Protein AF-A0A834AJB2-F1 (afdb_monomer_lite)

Sequence (101 aa):
MAKRTEARRFITLIDNFYDFKVRVICSASTPLSSLFLHQQHDSELEQSRILMDDLGLSQSTAEGLSMFTGEEEVFAFQRTISRLTEMQTEQYWTEGDRSKK

Foldseek 3Di:
DVVLVVVVVVLVVLVVCLVLLHQDDDDDPDDLVPPDDLDPPQPVVVVVVVVCVVVPPDCPVVCVVPVDDSVNVVVSSVVSSVSVVVSPDPVSNVVNDPVVD

Secondary structure (DSSP, 8-state):
-HHHHHHHHHHHHHHHHHHTT-------SS-GGGSS-----HHHHHHHHHHHHHTT--GGGTHHHHSS-HHHHHHHHHHHHHHHHHTTSHHHHHHT-GGG-

Structure (mmCIF, N/CA/C/O backbone):
data_AF-A0A834AJB2-F1
#
_entry.id   AF-A0A834AJB2-F1
#
loop_
_atom_site.group_PDB
_atom_site.id
_atom_site.type_symbol
_atom_site.label_atom_id
_atom_site.label_alt_id
_atom_site.label_comp_id
_atom_site.label_asym_id
_atom_site.label_entity_id
_atom_site.label_seq_id
_atom_site.pdbx_PDB_ins_code
_atom_site.Cartn_x
_atom_site.Cartn_y
_atom_site.Cartn_z
_atom_site.occupancy
_atom_site.B_iso_or_equiv
_atom_site.auth_seq_id
_atom_site.auth_comp_id
_atom_site.auth_asym_id
_atom_site.auth_atom_id
_atom_site.pdbx_PDB_model_num
ATOM 1 N N . MET A 1 1 ? 5.776 5.847 -21.869 1.00 42.69 1 MET A N 1
ATOM 2 C CA . MET A 1 1 ? 6.268 6.963 -21.029 1.00 42.69 1 MET A CA 1
ATOM 3 C C . MET A 1 1 ? 5.269 7.363 -19.930 1.00 42.69 1 MET A C 1
ATOM 5 O O . MET A 1 1 ? 5.609 7.167 -18.775 1.00 42.69 1 MET A O 1
ATOM 9 N N . ALA A 1 2 ? 4.035 7.812 -20.225 1.00 56.16 2 ALA A N 1
ATOM 10 C CA . ALA A 1 2 ? 3.095 8.331 -19.202 1.00 56.16 2 ALA A CA 1
ATOM 11 C C . ALA A 1 2 ? 2.699 7.347 -18.069 1.00 56.16 2 ALA A C 1
ATOM 13 O O . ALA A 1 2 ? 2.726 7.718 -16.898 1.00 56.16 2 ALA A O 1
ATOM 14 N N . LYS A 1 3 ? 2.418 6.074 -18.388 1.00 57.22 3 LYS A N 1
ATOM 15 C CA . LYS A 1 3 ? 1.991 5.064 -17.393 1.00 57.22 3 LYS A CA 1
ATOM 16 C C . LYS A 1 3 ? 3.047 4.747 -16.322 1.00 57.22 3 LYS A C 1
ATOM 18 O O . LYS A 1 3 ? 2.699 4.434 -15.188 1.00 57.22 3 LYS A O 1
ATOM 23 N N . ARG A 1 4 ? 4.341 4.861 -16.657 1.00 59.09 4 ARG A N 1
ATOM 24 C CA . ARG A 1 4 ? 5.441 4.633 -15.698 1.00 59.09 4 ARG A CA 1
ATOM 25 C C . ARG A 1 4 ? 5.443 5.717 -14.617 1.00 59.09 4 ARG A C 1
ATOM 27 O O . ARG A 1 4 ? 5.649 5.427 -13.445 1.00 59.09 4 ARG A O 1
ATOM 34 N N . THR A 1 5 ? 5.130 6.953 -15.002 1.00 69.25 5 THR A N 1
ATOM 35 C CA . THR A 1 5 ? 4.990 8.084 -14.079 1.00 69.25 5 THR A CA 1
ATOM 36 C C . THR A 1 5 ? 3.763 7.936 -13.176 1.00 69.25 5 THR A C 1
ATOM 38 O O . THR A 1 5 ? 3.836 8.254 -11.993 1.00 69.25 5 THR A O 1
ATOM 41 N N . GLU A 1 6 ? 2.646 7.422 -13.694 1.00 80.75 6 GLU A N 1
ATOM 42 C CA . GLU A 1 6 ? 1.421 7.184 -12.913 1.00 80.75 6 GLU A CA 1
ATOM 43 C C . GLU A 1 6 ? 1.617 6.111 -11.839 1.00 80.75 6 GLU A C 1
ATOM 45 O O . GLU A 1 6 ? 1.300 6.355 -10.675 1.00 80.75 6 GLU A O 1
ATOM 50 N N . ALA A 1 7 ? 2.210 4.967 -12.201 1.00 84.19 7 ALA A N 1
ATOM 51 C CA . ALA A 1 7 ? 2.511 3.897 -11.251 1.00 84.19 7 ALA A CA 1
ATOM 52 C C . ALA A 1 7 ? 3.446 4.381 -10.131 1.00 84.19 7 ALA A C 1
ATOM 54 O O . ALA A 1 7 ? 3.184 4.125 -8.959 1.00 84.19 7 ALA A O 1
ATOM 55 N N . ARG A 1 8 ? 4.487 5.157 -10.469 1.00 82.00 8 ARG A N 1
ATOM 56 C CA . ARG A 1 8 ? 5.403 5.746 -9.477 1.00 82.00 8 ARG A CA 1
ATOM 57 C C . ARG A 1 8 ? 4.686 6.697 -8.523 1.00 82.00 8 ARG A C 1
ATOM 59 O O . ARG A 1 8 ? 4.839 6.572 -7.314 1.00 82.00 8 ARG A O 1
ATOM 66 N N . ARG A 1 9 ? 3.856 7.604 -9.049 1.00 88.44 9 ARG A N 1
ATOM 67 C CA . ARG A 1 9 ? 3.047 8.516 -8.222 1.00 88.44 9 ARG A CA 1
ATOM 68 C C . ARG A 1 9 ? 2.111 7.749 -7.292 1.00 88.44 9 ARG A C 1
ATOM 70 O O . ARG A 1 9 ? 1.959 8.144 -6.141 1.00 88.44 9 ARG A O 1
ATOM 77 N N . PHE A 1 10 ? 1.514 6.662 -7.774 1.00 91.88 10 PHE A N 1
ATOM 78 C CA . PHE A 1 10 ? 0.656 5.806 -6.963 1.00 91.88 10 PHE A CA 1
ATOM 79 C C . PHE A 1 10 ? 1.437 5.104 -5.843 1.00 91.88 10 PHE A C 1
ATOM 81 O O . PHE A 1 10 ? 1.016 5.172 -4.694 1.00 91.88 10 PHE A O 1
ATOM 88 N N . ILE A 1 11 ? 2.601 4.515 -6.136 1.00 92.12 11 ILE A N 1
ATOM 89 C CA . ILE A 1 11 ? 3.476 3.902 -5.119 1.00 92.12 11 ILE A CA 1
ATOM 90 C C . ILE A 1 11 ? 3.852 4.924 -4.047 1.00 92.12 11 ILE A C 1
ATOM 92 O O . ILE A 1 11 ? 3.619 4.685 -2.867 1.00 92.12 11 ILE A O 1
ATOM 96 N N . THR A 1 12 ? 4.372 6.089 -4.445 1.00 93.00 12 THR A N 1
ATOM 97 C CA . THR A 1 12 ? 4.750 7.145 -3.497 1.00 93.00 12 THR A CA 1
ATOM 98 C C . THR A 1 12 ? 3.561 7.596 -2.649 1.00 93.00 12 THR A C 1
ATOM 100 O O . THR A 1 12 ? 3.720 7.845 -1.456 1.00 93.00 12 THR A O 1
ATOM 103 N N . LEU A 1 13 ? 2.365 7.686 -3.234 1.00 95.25 13 LEU A N 1
ATOM 104 C CA . LEU A 1 13 ? 1.151 8.043 -2.504 1.00 95.25 13 LEU A CA 1
ATOM 105 C C . LEU A 1 13 ? 0.803 7.002 -1.432 1.00 95.25 13 LEU A C 1
ATOM 107 O O . LEU A 1 13 ? 0.564 7.373 -0.284 1.00 95.25 13 LEU A O 1
ATOM 111 N N . ILE A 1 14 ? 0.805 5.715 -1.791 1.00 96.38 14 ILE A N 1
ATOM 112 C CA . ILE A 1 14 ? 0.534 4.629 -0.842 1.00 96.38 14 ILE A CA 1
ATOM 113 C C . ILE A 1 14 ? 1.592 4.584 0.256 1.00 96.38 14 ILE A C 1
ATOM 115 O O . ILE A 1 14 ? 1.237 4.402 1.414 1.00 96.38 14 ILE A O 1
ATOM 119 N N . ASP A 1 15 ? 2.861 4.802 -0.078 1.00 95.69 15 ASP A N 1
ATOM 120 C CA . ASP A 1 15 ? 3.947 4.843 0.900 1.00 95.69 15 ASP A CA 1
ATOM 121 C C . ASP A 1 15 ? 3.705 5.938 1.946 1.00 95.69 15 ASP A C 1
ATOM 123 O O . ASP A 1 15 ? 3.716 5.661 3.143 1.00 95.69 15 ASP A O 1
ATOM 127 N N . ASN A 1 16 ? 3.361 7.152 1.506 1.00 96.50 16 ASN A N 1
ATOM 128 C CA . ASN A 1 16 ? 3.037 8.250 2.418 1.00 96.50 16 ASN A CA 1
ATOM 129 C C . ASN A 1 16 ? 1.814 7.930 3.288 1.00 96.50 16 ASN A C 1
ATOM 131 O O . ASN A 1 16 ? 1.828 8.149 4.498 1.00 96.50 16 ASN A O 1
ATOM 135 N N . PHE A 1 17 ? 0.740 7.405 2.698 1.00 95.81 17 PHE A N 1
ATOM 136 C CA . PHE A 1 17 ? -0.446 7.028 3.469 1.00 95.81 17 PHE A CA 1
ATOM 137 C C . PHE A 1 17 ? -0.148 5.938 4.487 1.00 95.81 17 PHE A C 1
ATOM 139 O O . PHE A 1 17 ? -0.628 6.015 5.619 1.00 95.81 17 PHE A O 1
ATOM 146 N N . TYR A 1 18 ? 0.682 4.974 4.102 1.00 96.25 18 TYR A N 1
ATOM 147 C CA . TYR A 1 18 ? 1.118 3.912 4.978 1.00 96.25 18 TYR A CA 1
ATOM 148 C C . TYR A 1 18 ? 1.869 4.467 6.198 1.00 96.25 18 TYR A C 1
ATOM 150 O O . TYR A 1 18 ? 1.490 4.158 7.332 1.00 96.25 18 TYR A O 1
ATOM 158 N N . ASP A 1 19 ? 2.852 5.342 5.966 1.00 95.50 19 ASP A N 1
ATOM 159 C CA . ASP A 1 19 ? 3.713 5.936 6.996 1.00 95.50 19 ASP A CA 1
ATOM 160 C C . ASP A 1 19 ? 2.936 6.840 7.967 1.00 95.50 19 ASP A C 1
A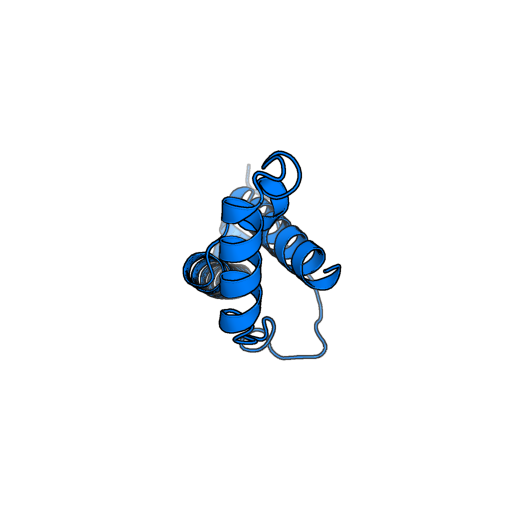TOM 162 O O . ASP A 1 19 ? 3.187 6.841 9.173 1.00 95.50 19 ASP A O 1
ATOM 166 N N . PHE A 1 20 ? 1.933 7.570 7.469 1.00 93.88 20 PHE A N 1
ATOM 167 C CA . PHE A 1 20 ? 1.079 8.429 8.297 1.00 93.88 20 PHE A CA 1
ATOM 168 C C . PHE A 1 20 ? -0.144 7.717 8.895 1.00 93.88 20 PHE A C 1
ATOM 170 O O . PHE A 1 20 ? -0.974 8.376 9.542 1.00 93.88 20 PHE A O 1
ATOM 177 N N . LYS A 1 21 ? -0.253 6.393 8.710 1.00 94.12 21 LYS A N 1
ATOM 178 C CA . LYS A 1 21 ? -1.378 5.558 9.162 1.00 94.12 21 LYS A CA 1
ATOM 179 C C . LYS A 1 21 ? -2.738 6.091 8.685 1.00 94.12 21 LYS A C 1
ATOM 181 O O . LYS A 1 21 ? -3.703 6.179 9.445 1.00 94.12 21 LYS A O 1
ATOM 186 N N . VAL A 1 22 ? -2.800 6.504 7.419 1.00 93.44 22 VAL A N 1
ATOM 187 C CA . VAL A 1 22 ? -4.003 7.048 6.774 1.00 93.44 22 VAL A CA 1
ATOM 188 C C . VAL A 1 22 ? -4.905 5.907 6.311 1.00 93.44 22 VAL A C 1
ATOM 190 O O . VAL A 1 22 ? -4.457 4.962 5.666 1.00 93.44 22 VAL A O 1
ATOM 193 N N . ARG A 1 23 ? -6.207 6.016 6.595 1.00 91.62 23 ARG A N 1
ATOM 194 C CA . ARG A 1 23 ? -7.215 5.089 6.066 1.00 91.62 23 ARG A CA 1
ATOM 195 C C . ARG A 1 23 ? -7.571 5.483 4.635 1.00 91.62 23 ARG A C 1
ATOM 197 O O . ARG A 1 23 ? -7.957 6.623 4.384 1.00 91.62 23 ARG A O 1
ATOM 204 N N . VAL A 1 24 ? -7.455 4.536 3.711 1.00 91.12 24 VAL A N 1
ATOM 205 C CA . VAL A 1 24 ? -7.701 4.741 2.278 1.00 91.12 24 VAL A CA 1
ATOM 206 C C . VAL A 1 24 ? -8.805 3.799 1.825 1.00 91.12 24 VAL A C 1
ATOM 208 O O . VAL A 1 24 ? -8.807 2.626 2.184 1.00 91.12 24 VAL A O 1
ATOM 211 N N . ILE A 1 25 ? -9.729 4.313 1.014 1.00 91.69 25 ILE A N 1
ATOM 212 C CA . ILE A 1 25 ? -10.756 3.518 0.339 1.00 91.69 25 ILE A CA 1
ATOM 213 C C . ILE A 1 25 ? -10.596 3.755 -1.159 1.00 91.69 25 ILE A C 1
ATOM 215 O O . ILE A 1 25 ? -10.641 4.894 -1.622 1.00 91.69 25 ILE A O 1
ATOM 219 N N . CYS A 1 26 ? -10.403 2.681 -1.917 1.00 90.25 26 CYS A N 1
ATOM 220 C CA . CYS A 1 26 ? -10.304 2.728 -3.369 1.00 90.25 26 CYS A CA 1
ATOM 221 C C . CYS A 1 26 ? -10.854 1.444 -3.994 1.00 90.25 26 CYS A C 1
ATOM 223 O O . CYS A 1 26 ? -10.867 0.388 -3.364 1.00 90.25 26 CYS A O 1
ATOM 225 N N . SER A 1 27 ? -11.264 1.534 -5.255 1.00 93.25 27 SER A N 1
ATOM 226 C CA . SER A 1 27 ? -11.692 0.401 -6.077 1.00 93.25 27 SER A CA 1
ATOM 227 C C . SER A 1 27 ? -10.781 0.259 -7.291 1.00 93.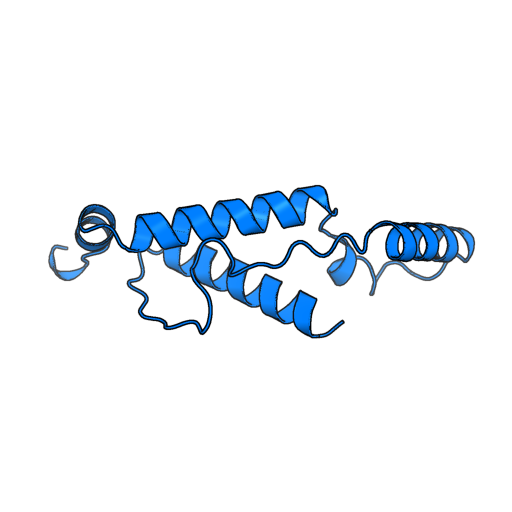25 27 SER A C 1
ATOM 229 O O . SER A 1 27 ? -10.338 1.263 -7.847 1.00 93.25 27 SER A O 1
ATOM 231 N N . ALA A 1 28 ? -10.565 -0.972 -7.744 1.00 91.56 28 ALA A N 1
ATOM 232 C CA . ALA A 1 28 ? -9.823 -1.274 -8.962 1.00 91.56 28 ALA A CA 1
ATOM 233 C C . ALA A 1 28 ? -10.619 -2.251 -9.837 1.00 91.56 28 ALA A C 1
ATOM 235 O O . ALA A 1 28 ? -11.423 -3.033 -9.334 1.00 91.56 28 ALA A O 1
ATOM 236 N N . SER A 1 29 ? -10.392 -2.202 -11.152 1.00 93.88 29 SER A N 1
ATOM 237 C CA . SER A 1 29 ? -10.983 -3.148 -12.109 1.00 93.88 29 SER A CA 1
ATOM 238 C C . SER A 1 29 ? -10.342 -4.538 -12.051 1.00 93.88 29 SER A C 1
ATOM 240 O O . SER A 1 29 ? -10.913 -5.493 -12.573 1.00 93.88 29 SER A O 1
ATOM 242 N N . THR A 1 30 ? -9.170 -4.661 -11.426 1.00 91.50 30 THR A N 1
ATOM 243 C CA . THR A 1 30 ? -8.430 -5.912 -11.249 1.00 91.50 30 THR A CA 1
ATOM 244 C C . THR A 1 30 ? -8.150 -6.182 -9.764 1.00 91.50 30 THR A C 1
ATOM 246 O O . THR A 1 30 ? -8.086 -5.242 -8.966 1.00 91.50 30 THR A O 1
ATOM 249 N N . PRO A 1 31 ? -7.971 -7.455 -9.359 1.00 91.50 31 PRO A N 1
ATOM 250 C CA . PRO A 1 31 ? -7.542 -7.800 -8.005 1.00 91.50 31 PRO A CA 1
ATOM 251 C C . PRO A 1 31 ? -6.190 -7.180 -7.634 1.00 91.50 31 PRO A C 1
ATOM 253 O O . PRO A 1 31 ? -5.309 -7.046 -8.488 1.00 91.50 31 PRO A O 1
ATOM 256 N N . LEU A 1 32 ? -5.992 -6.900 -6.340 1.00 90.19 32 LEU A N 1
ATOM 257 C CA . LEU A 1 32 ? -4.787 -6.256 -5.800 1.00 90.19 32 LEU A CA 1
ATOM 258 C C . LEU A 1 32 ? -3.479 -6.961 -6.206 1.00 90.19 32 LEU A C 1
ATOM 260 O O . LEU A 1 32 ? -2.510 -6.297 -6.562 1.00 90.19 32 LEU A O 1
ATOM 264 N N . SER A 1 33 ? -3.462 -8.297 -6.216 1.00 88.12 33 SER A N 1
ATOM 265 C CA . SER A 1 33 ? -2.299 -9.104 -6.623 1.00 88.12 33 SER A CA 1
ATOM 266 C C . SER A 1 33 ? -1.871 -8.893 -8.081 1.00 88.12 33 SER A C 1
ATOM 268 O O . SER A 1 33 ? -0.729 -9.172 -8.429 1.00 88.12 33 SER A O 1
ATOM 270 N N . SER A 1 34 ? -2.775 -8.392 -8.924 1.00 89.00 34 SER A N 1
ATOM 271 C CA . SER A 1 34 ? -2.572 -8.138 -10.357 1.00 89.00 34 SER A CA 1
ATOM 272 C C . SER A 1 34 ? -2.584 -6.646 -10.715 1.00 89.00 34 SER A C 1
ATOM 274 O O . SER A 1 34 ? -2.691 -6.289 -11.887 1.00 89.00 34 SER A O 1
ATOM 276 N N . LEU A 1 35 ? -2.511 -5.763 -9.711 1.00 87.94 35 LEU A N 1
ATOM 277 C CA . LEU A 1 35 ? -2.596 -4.312 -9.903 1.00 87.94 35 LEU A CA 1
ATOM 278 C C . LEU A 1 35 ? -1.414 -3.756 -10.713 1.00 87.94 35 LEU A C 1
ATOM 280 O O . LEU A 1 35 ? -1.576 -2.806 -11.477 1.00 87.94 35 LEU A O 1
ATOM 284 N N . PHE A 1 36 ? -0.237 -4.367 -10.569 1.00 85.56 36 PHE A N 1
ATOM 285 C CA . PHE A 1 36 ? 0.959 -4.017 -11.326 1.00 85.56 36 PHE A CA 1
ATOM 286 C C . PHE A 1 36 ? 1.257 -5.106 -12.357 1.00 85.56 36 PHE A C 1
ATOM 288 O O . PHE A 1 36 ? 1.426 -6.275 -12.015 1.00 85.56 36 PHE A O 1
ATOM 295 N N . LEU A 1 37 ? 1.330 -4.716 -13.629 1.00 73.00 37 LEU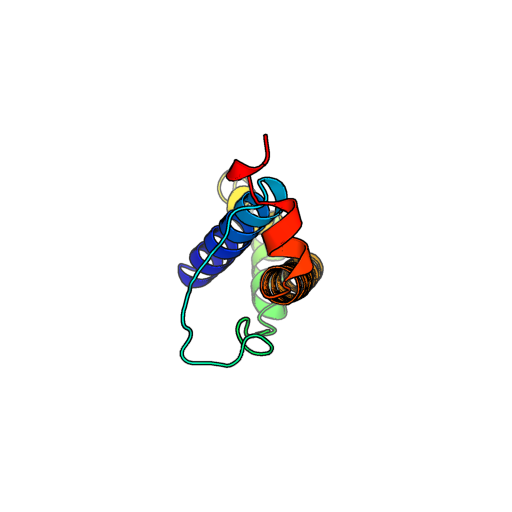 A N 1
ATOM 296 C CA . LEU A 1 37 ? 1.741 -5.602 -14.714 1.00 73.00 37 LEU A CA 1
ATOM 297 C C . LEU A 1 37 ? 3.263 -5.557 -14.839 1.00 73.00 37 LEU A C 1
ATOM 299 O O . LEU A 1 37 ? 3.834 -4.506 -15.132 1.00 73.00 37 LEU A O 1
ATOM 303 N N . HIS A 1 38 ? 3.918 -6.699 -14.641 1.00 65.75 38 HIS A N 1
ATOM 304 C CA . HIS A 1 38 ? 5.345 -6.833 -14.899 1.00 65.75 38 HIS A CA 1
ATOM 305 C C . HIS A 1 38 ? 5.566 -7.048 -16.398 1.00 65.75 38 HIS A C 1
ATOM 307 O O . HIS A 1 38 ? 5.617 -8.176 -16.884 1.00 65.75 38 HIS A O 1
ATOM 313 N N . GLN A 1 39 ? 5.623 -5.957 -17.159 1.00 56.38 39 GLN A N 1
ATOM 314 C CA . GLN A 1 39 ? 6.015 -6.032 -18.558 1.00 56.38 39 GLN A CA 1
ATOM 315 C C . GLN A 1 39 ? 7.538 -5.945 -18.617 1.00 56.38 39 GLN A C 1
ATOM 317 O O . GLN A 1 39 ? 8.098 -4.875 -18.394 1.00 56.38 39 GLN A O 1
ATOM 322 N N . GLN A 1 40 ? 8.192 -7.080 -18.879 1.00 50.69 40 GLN A N 1
ATOM 323 C CA . GLN A 1 40 ? 9.629 -7.169 -19.144 1.00 50.69 40 GLN A CA 1
ATOM 324 C C . GLN A 1 40 ? 9.955 -6.358 -20.408 1.00 50.69 40 GLN A C 1
ATOM 326 O O . GLN A 1 40 ? 10.002 -6.891 -21.511 1.00 50.69 40 GLN A O 1
ATOM 331 N N . HIS A 1 41 ? 10.111 -5.044 -20.269 1.00 51.38 41 HIS A N 1
ATOM 332 C CA . HIS A 1 41 ? 10.511 -4.138 -21.349 1.00 51.38 41 HIS A CA 1
ATOM 333 C C . HIS A 1 41 ? 11.985 -3.729 -21.197 1.00 51.38 41 HIS A C 1
ATOM 335 O O . HIS A 1 41 ? 12.389 -2.658 -21.648 1.00 51.38 41 HIS A O 1
ATOM 341 N N . ASP A 1 42 ? 12.783 -4.563 -20.522 1.00 51.84 42 ASP A N 1
ATOM 342 C CA . ASP A 1 42 ? 14.139 -4.202 -20.107 1.00 51.84 42 ASP A CA 1
ATOM 343 C C . ASP A 1 42 ? 15.154 -4.259 -21.249 1.00 51.84 42 ASP A C 1
ATOM 345 O O . ASP A 1 42 ? 16.027 -3.401 -21.308 1.00 51.84 42 ASP A O 1
ATOM 349 N N . SER A 1 43 ? 15.028 -5.166 -22.223 1.00 54.66 43 SER A N 1
ATOM 350 C CA . SER A 1 43 ? 16.078 -5.304 -23.246 1.00 54.66 43 SER A CA 1
ATOM 351 C C . SER A 1 43 ? 16.213 -4.093 -24.178 1.00 54.66 43 SER A C 1
ATOM 353 O O . SER A 1 43 ? 17.328 -3.752 -24.560 1.00 54.66 43 SER A O 1
ATOM 355 N N . GLU A 1 44 ? 15.122 -3.409 -24.525 1.00 53.56 44 GLU A N 1
ATOM 356 C CA . GLU A 1 44 ? 15.178 -2.262 -25.449 1.00 53.56 44 GLU A CA 1
ATOM 357 C C . GLU A 1 44 ? 15.605 -0.962 -24.756 1.00 53.56 44 GLU A C 1
ATOM 359 O O . GLU A 1 44 ? 16.310 -0.140 -25.342 1.00 53.56 44 GLU A O 1
ATOM 364 N N . LEU A 1 45 ? 15.211 -0.773 -23.493 1.00 57.38 45 LEU A N 1
ATOM 365 C CA . LEU A 1 45 ? 15.590 0.408 -22.719 1.00 57.38 45 LEU A CA 1
ATOM 366 C C . LEU A 1 45 ? 17.046 0.323 -22.247 1.00 57.38 45 LEU A C 1
ATOM 368 O O . LEU A 1 45 ? 17.719 1.348 -22.240 1.00 57.38 45 LEU A O 1
ATOM 372 N N . GLU A 1 46 ? 17.547 -0.874 -21.920 1.00 56.12 46 GLU A N 1
ATOM 373 C CA . GLU A 1 46 ? 18.971 -1.119 -21.649 1.00 56.12 46 GLU A CA 1
ATOM 374 C C . GLU A 1 46 ? 19.830 -0.774 -22.871 1.00 56.12 46 GLU A C 1
ATOM 376 O O . GLU A 1 46 ? 20.783 -0.005 -22.771 1.00 56.12 46 GLU A O 1
ATOM 381 N N . GLN A 1 47 ? 19.440 -1.268 -24.052 1.00 56.12 47 GLN A N 1
ATOM 382 C CA . GLN A 1 47 ? 20.147 -0.987 -25.305 1.00 56.12 47 GLN A CA 1
ATOM 383 C C . GLN A 1 47 ? 20.097 0.500 -25.663 1.00 56.12 47 GLN A C 1
ATOM 385 O O . GLN A 1 47 ? 21.113 1.081 -26.039 1.00 56.12 47 GLN A O 1
ATOM 390 N N . SER A 1 48 ? 18.941 1.145 -25.486 1.00 59.94 48 SER A N 1
ATOM 391 C CA . SER A 1 48 ? 18.816 2.588 -25.693 1.00 59.94 48 SER A CA 1
ATOM 392 C C . SER A 1 48 ? 19.634 3.402 -24.684 1.00 59.94 48 SER A C 1
ATOM 394 O O . SER A 1 48 ? 20.057 4.501 -25.034 1.00 59.94 48 SER A O 1
ATOM 396 N N . ARG A 1 49 ? 19.860 2.900 -23.460 1.00 60.28 49 ARG A N 1
ATOM 397 C CA . ARG A 1 49 ? 20.705 3.537 -22.434 1.00 60.28 49 ARG A CA 1
ATOM 398 C C . ARG A 1 49 ? 22.187 3.459 -22.788 1.00 60.28 49 ARG A C 1
ATOM 400 O O . ARG A 1 49 ? 22.848 4.489 -22.742 1.00 60.28 49 ARG A O 1
ATOM 407 N N . ILE A 1 50 ? 22.667 2.286 -23.209 1.00 62.19 50 ILE A N 1
ATOM 408 C CA . ILE A 1 50 ? 24.050 2.095 -23.684 1.00 62.19 50 ILE A CA 1
ATOM 409 C C . ILE A 1 50 ? 24.338 3.051 -24.851 1.00 62.19 50 ILE A C 1
ATOM 411 O O . ILE A 1 50 ? 25.341 3.755 -24.854 1.00 62.19 50 ILE A O 1
ATOM 415 N N . LEU A 1 51 ? 23.395 3.164 -25.793 1.00 66.12 51 LEU A N 1
ATOM 416 C CA . LEU A 1 51 ? 23.507 4.085 -26.926 1.00 66.12 51 LEU A CA 1
ATOM 417 C C . LEU A 1 51 ? 23.509 5.570 -26.519 1.00 66.12 51 LEU A C 1
ATOM 419 O O . LEU A 1 51 ? 24.143 6.374 -27.194 1.00 66.12 51 LEU A O 1
ATOM 423 N N . MET A 1 52 ? 22.797 5.967 -25.458 1.00 66.62 52 MET A N 1
ATOM 424 C CA . MET A 1 52 ? 22.794 7.365 -24.994 1.00 66.62 52 MET A CA 1
ATOM 425 C C . MET A 1 52 ? 24.068 7.747 -24.235 1.00 66.62 52 MET A C 1
ATOM 427 O O . MET A 1 52 ? 24.489 8.901 -24.336 1.00 66.62 52 MET A O 1
ATOM 431 N N . ASP A 1 53 ? 24.670 6.793 -23.519 1.00 64.00 53 ASP A N 1
ATOM 432 C CA . ASP A 1 53 ? 25.952 6.961 -22.824 1.00 64.00 53 ASP A CA 1
ATOM 433 C C . ASP A 1 53 ? 27.101 7.132 -23.834 1.00 64.00 53 ASP A C 1
ATOM 435 O O . ASP A 1 53 ? 27.842 8.113 -23.771 1.00 64.00 53 ASP A O 1
ATOM 439 N N . ASP A 1 54 ? 27.145 6.283 -24.871 1.00 68.56 54 ASP A N 1
ATOM 440 C CA . ASP A 1 54 ? 28.128 6.367 -25.966 1.00 68.56 54 ASP A CA 1
ATOM 441 C C . ASP A 1 54 ? 28.041 7.683 -26.769 1.00 68.56 54 ASP A C 1
ATOM 443 O O . ASP A 1 54 ? 29.032 8.140 -27.344 1.00 68.56 54 ASP A O 1
ATOM 447 N N . LEU A 1 55 ? 26.861 8.313 -26.820 1.00 73.12 55 LEU A N 1
ATOM 448 C CA . LEU A 1 55 ? 26.617 9.564 -27.551 1.00 73.12 55 LEU A CA 1
ATOM 449 C C . LEU A 1 55 ? 26.803 10.834 -26.699 1.00 73.12 55 LEU A C 1
ATOM 451 O O . LEU A 1 55 ? 26.657 11.939 -27.227 1.00 73.12 55 LEU A O 1
ATOM 455 N N . GLY A 1 56 ? 27.127 10.711 -25.405 1.00 58.72 56 GLY A N 1
ATOM 456 C CA . GLY A 1 56 ? 27.423 11.849 -24.526 1.00 58.72 56 GLY A CA 1
ATOM 457 C C . GLY A 1 56 ? 26.248 12.811 -24.296 1.00 58.72 56 GLY A C 1
ATOM 458 O O . GLY A 1 56 ? 26.461 14.002 -24.048 1.00 58.72 56 GLY A O 1
ATOM 459 N N . LEU A 1 57 ? 25.002 12.333 -24.405 1.00 65.25 57 LEU A N 1
ATOM 460 C CA . LEU A 1 57 ? 23.809 13.147 -24.149 1.00 65.25 57 LEU A CA 1
ATOM 461 C C . LEU A 1 57 ? 23.670 13.413 -22.640 1.00 65.25 57 LEU A C 1
ATOM 463 O O . LEU A 1 57 ? 23.812 12.506 -21.824 1.00 65.25 57 LEU A O 1
ATOM 467 N N . SER A 1 58 ? 23.408 14.667 -22.248 1.00 55.06 58 SER A N 1
ATOM 468 C CA . SER A 1 58 ? 23.460 15.056 -20.836 1.00 55.06 58 SER A CA 1
ATOM 469 C C . SER A 1 58 ? 22.391 14.348 -19.988 1.00 55.06 58 SER A C 1
ATOM 471 O O . SER A 1 58 ? 21.185 14.427 -20.230 1.00 55.06 58 SER A O 1
ATOM 473 N N . GLN A 1 59 ? 22.875 13.674 -18.944 1.00 54.31 59 GLN A N 1
ATOM 474 C CA . GLN A 1 59 ? 22.151 12.877 -17.946 1.00 54.31 59 GLN A CA 1
ATOM 475 C C . GLN A 1 59 ? 20.978 13.583 -17.240 1.00 54.31 59 GLN A C 1
ATOM 477 O O . GLN A 1 59 ? 20.130 12.916 -16.647 1.00 54.31 59 GLN A O 1
ATOM 482 N N . SER A 1 60 ? 20.858 14.909 -17.324 1.00 50.81 60 SER A N 1
ATOM 483 C CA . SER A 1 60 ? 19.989 15.699 -16.438 1.00 50.81 60 SER A CA 1
ATOM 484 C C . SER A 1 60 ? 18.486 15.453 -16.608 1.00 50.81 60 SER A C 1
ATOM 486 O O . SER A 1 60 ? 17.712 15.719 -15.692 1.00 50.81 60 SER A O 1
ATOM 488 N N . THR A 1 61 ? 18.046 14.923 -17.754 1.00 50.50 61 THR A N 1
ATOM 489 C CA . THR A 1 61 ? 16.630 14.546 -17.966 1.00 50.50 61 THR A CA 1
ATOM 490 C C . THR A 1 61 ? 16.396 13.041 -17.772 1.00 50.50 61 THR A C 1
ATOM 492 O O . THR A 1 61 ? 15.273 12.608 -17.510 1.00 50.50 61 THR A O 1
ATOM 495 N N . ALA A 1 62 ? 17.458 12.234 -17.861 1.00 50.19 62 ALA A N 1
ATOM 496 C CA . ALA A 1 62 ? 17.404 10.783 -17.724 1.00 50.19 62 ALA A CA 1
ATOM 497 C C . ALA A 1 62 ? 17.470 10.330 -16.258 1.00 50.19 62 ALA A C 1
ATOM 499 O O . ALA A 1 62 ? 16.829 9.342 -15.915 1.00 50.19 62 ALA A O 1
ATOM 500 N N . GLU A 1 63 ? 18.150 11.064 -15.374 1.00 50.53 63 GLU A N 1
ATOM 501 C CA . GLU A 1 63 ? 18.305 10.717 -13.951 1.00 50.53 63 GLU A CA 1
ATOM 502 C C . GLU A 1 63 ? 16.960 10.574 -13.217 1.00 50.53 63 GLU A C 1
ATOM 504 O O . GLU A 1 63 ? 16.732 9.583 -12.527 1.00 50.53 63 GLU A O 1
ATOM 509 N N . GLY A 1 64 ? 16.003 11.481 -13.446 1.00 48.47 64 GLY A N 1
ATOM 510 C CA . GLY A 1 64 ? 14.665 11.393 -12.837 1.00 48.47 64 GLY A CA 1
ATOM 511 C C . GLY A 1 64 ? 13.794 10.249 -13.385 1.00 48.47 64 GLY A C 1
ATOM 512 O O . GLY A 1 64 ? 12.869 9.777 -12.720 1.00 48.47 64 GLY A O 1
ATOM 513 N N . LEU A 1 65 ? 14.084 9.773 -14.600 1.00 48.72 65 LEU A N 1
ATOM 514 C CA . LEU A 1 65 ? 13.376 8.660 -15.241 1.00 48.72 65 LEU A CA 1
ATOM 515 C C . LEU A 1 65 ? 14.064 7.303 -14.992 1.00 48.72 65 LEU A C 1
ATOM 517 O O . LEU A 1 65 ? 13.366 6.282 -14.970 1.00 48.72 65 LEU A O 1
ATOM 521 N N . SER A 1 66 ? 15.378 7.306 -14.748 1.00 48.47 66 SER A N 1
ATOM 522 C CA . SER A 1 66 ? 16.280 6.146 -14.683 1.00 48.47 66 SER A CA 1
ATOM 523 C C . SER A 1 66 ? 16.719 5.747 -13.267 1.00 48.47 66 SER A C 1
ATOM 525 O O . SER A 1 66 ? 17.492 4.806 -13.133 1.00 48.47 66 SER A O 1
ATOM 527 N N . MET A 1 67 ? 16.223 6.401 -12.213 1.00 51.09 67 MET A N 1
ATOM 528 C CA . MET A 1 67 ? 16.603 6.093 -10.820 1.00 51.09 67 MET A CA 1
ATOM 529 C C . MET A 1 67 ? 16.056 4.755 -10.275 1.00 51.09 67 MET A C 1
ATOM 531 O O . MET A 1 67 ? 16.223 4.472 -9.099 1.00 51.09 67 MET A O 1
ATOM 535 N N . PHE A 1 68 ? 15.364 3.957 -11.094 1.00 54.41 68 PHE A N 1
ATOM 536 C CA . PHE A 1 68 ? 14.928 2.608 -10.734 1.00 54.41 68 PHE A CA 1
ATOM 537 C C . PHE A 1 68 ? 15.366 1.637 -11.832 1.00 54.41 68 PHE A C 1
ATOM 539 O O . PHE A 1 68 ? 14.911 1.731 -12.981 1.00 54.41 68 PHE A O 1
ATOM 546 N N . THR A 1 69 ? 16.249 0.714 -11.469 1.00 61.84 69 THR A N 1
ATOM 547 C CA . THR A 1 69 ? 16.529 -0.499 -12.242 1.00 61.84 69 THR A CA 1
ATOM 548 C C . THR A 1 69 ? 15.284 -1.401 -12.265 1.00 61.84 69 THR A C 1
ATOM 550 O O . THR A 1 69 ? 14.382 -1.250 -11.435 1.00 61.84 69 THR A O 1
ATOM 553 N N . GLY A 1 70 ? 15.187 -2.328 -13.227 1.00 65.19 70 GLY A N 1
ATOM 554 C CA . GLY A 1 70 ? 14.018 -3.216 -13.356 1.00 65.19 70 GLY A CA 1
ATOM 555 C C . GLY A 1 70 ? 13.716 -4.010 -12.076 1.00 65.19 70 GLY A C 1
ATOM 556 O O . GLY A 1 70 ? 12.554 -4.180 -11.705 1.00 65.19 70 GLY A O 1
ATOM 557 N N . GLU A 1 71 ? 14.755 -4.410 -11.340 1.00 69.06 71 GLU A N 1
ATOM 558 C CA . GLU A 1 71 ? 14.638 -5.132 -10.067 1.00 69.06 71 GLU A CA 1
ATOM 559 C C . GLU A 1 71 ? 14.042 -4.266 -8.946 1.00 69.06 71 GLU A C 1
ATOM 561 O O . GLU A 1 71 ? 13.168 -4.715 -8.198 1.00 69.06 71 GLU A O 1
ATOM 566 N N . GLU A 1 72 ? 14.445 -2.996 -8.853 1.00 74.31 72 GLU A N 1
ATOM 567 C CA . GLU A 1 72 ? 13.914 -2.071 -7.850 1.00 74.31 72 GLU A CA 1
ATOM 568 C C . GLU A 1 72 ? 12.433 -1.743 -8.099 1.00 74.31 72 GLU A C 1
ATOM 570 O O . GLU A 1 72 ? 11.674 -1.562 -7.141 1.00 74.31 72 GLU A O 1
ATOM 575 N N . GLU A 1 73 ? 11.985 -1.695 -9.363 1.00 78.50 73 GLU A N 1
ATOM 576 C CA . GLU A 1 73 ? 10.561 -1.501 -9.679 1.00 78.50 73 GLU A CA 1
ATOM 577 C C . GLU A 1 73 ? 9.723 -2.700 -9.215 1.00 78.50 73 GLU A C 1
ATOM 579 O O . GLU A 1 73 ? 8.664 -2.509 -8.613 1.00 78.50 73 GLU A O 1
ATOM 584 N N . VAL A 1 74 ? 10.214 -3.931 -9.404 1.00 81.81 74 VAL A N 1
ATOM 585 C CA . VAL A 1 74 ? 9.543 -5.145 -8.903 1.00 81.81 74 VAL A CA 1
ATOM 586 C C . VAL A 1 74 ? 9.414 -5.112 -7.390 1.00 81.81 74 VAL A C 1
ATOM 588 O O . VAL A 1 74 ? 8.323 -5.336 -6.856 1.00 81.81 74 VAL A O 1
ATOM 591 N N . PHE A 1 75 ? 10.508 -4.795 -6.699 1.00 87.50 75 PHE A N 1
ATOM 592 C CA . PHE A 1 75 ? 10.498 -4.691 -5.248 1.00 87.50 75 PHE A CA 1
ATOM 593 C C . PHE A 1 75 ? 9.515 -3.617 -4.768 1.00 87.50 75 PHE A C 1
ATOM 595 O O . PHE A 1 75 ? 8.742 -3.849 -3.835 1.00 87.50 75 PHE A O 1
ATOM 602 N N . ALA A 1 76 ? 9.492 -2.451 -5.423 1.00 89.50 76 ALA A N 1
ATOM 603 C CA . ALA A 1 76 ? 8.547 -1.389 -5.108 1.00 89.50 76 ALA A CA 1
ATOM 604 C C . ALA A 1 76 ? 7.091 -1.849 -5.278 1.00 89.50 76 ALA A C 1
ATOM 606 O O . ALA A 1 76 ? 6.294 -1.651 -4.363 1.00 89.50 76 ALA A O 1
ATOM 607 N N . PHE A 1 77 ? 6.752 -2.529 -6.378 1.00 89.75 77 PHE A N 1
ATOM 608 C CA . PHE A 1 77 ? 5.400 -3.049 -6.606 1.00 89.75 77 PHE A CA 1
ATOM 609 C C . PHE A 1 77 ? 4.978 -4.074 -5.550 1.00 89.75 77 PHE A C 1
ATOM 611 O O . PHE A 1 77 ? 3.892 -3.956 -4.978 1.00 89.75 77 PHE A O 1
ATOM 618 N N . GLN A 1 78 ? 5.834 -5.057 -5.254 1.00 91.12 78 GLN A N 1
ATOM 619 C CA . GLN A 1 78 ? 5.545 -6.082 -4.246 1.00 91.12 78 GLN A CA 1
ATOM 620 C C . GLN A 1 78 ? 5.344 -5.461 -2.862 1.00 91.12 78 GLN A C 1
ATOM 622 O O . GLN A 1 78 ? 4.374 -5.770 -2.171 1.00 91.12 78 GLN A O 1
ATOM 627 N N . ARG A 1 79 ? 6.211 -4.519 -2.484 1.00 93.50 79 ARG A N 1
ATOM 628 C CA . ARG A 1 79 ? 6.106 -3.774 -1.226 1.00 93.50 79 ARG A CA 1
ATOM 629 C C . ARG A 1 79 ? 4.808 -2.970 -1.143 1.00 93.50 79 ARG A C 1
ATOM 631 O O . ARG A 1 79 ? 4.160 -2.976 -0.098 1.00 93.50 79 ARG A O 1
ATOM 638 N N . THR A 1 80 ? 4.389 -2.318 -2.228 1.00 95.38 80 THR A N 1
ATOM 639 C CA . THR A 1 80 ? 3.106 -1.601 -2.279 1.00 95.38 80 THR A CA 1
ATOM 640 C C . THR A 1 80 ? 1.914 -2.547 -2.129 1.00 95.38 80 THR A C 1
ATOM 642 O O . THR A 1 80 ? 0.992 -2.226 -1.382 1.00 95.38 80 THR A O 1
ATOM 645 N N . ILE A 1 81 ? 1.931 -3.725 -2.764 1.00 94.50 81 ILE A N 1
ATOM 646 C CA . ILE A 1 81 ? 0.874 -4.740 -2.596 1.00 94.50 81 ILE A CA 1
ATOM 647 C C . ILE A 1 81 ? 0.791 -5.211 -1.140 1.00 94.50 81 ILE A C 1
ATOM 649 O O . ILE A 1 81 ? -0.308 -5.277 -0.581 1.00 94.50 81 ILE A O 1
ATOM 653 N N . SER A 1 82 ? 1.930 -5.491 -0.504 1.00 95.94 82 SER A N 1
ATOM 654 C CA . SER A 1 82 ? 1.969 -5.898 0.905 1.00 95.94 82 SER A CA 1
ATOM 655 C C . SER A 1 82 ? 1.386 -4.821 1.819 1.00 95.94 82 SER A C 1
ATOM 657 O O . SER A 1 82 ? 0.526 -5.124 2.642 1.00 95.94 82 SER A O 1
ATOM 659 N N . ARG A 1 83 ? 1.759 -3.549 1.614 1.00 96.12 83 ARG A N 1
ATOM 660 C CA . ARG A 1 83 ? 1.192 -2.423 2.372 1.00 96.12 83 ARG A CA 1
ATOM 661 C C . ARG A 1 83 ? -0.311 -2.292 2.182 1.00 96.12 83 ARG A C 1
ATOM 663 O O . ARG A 1 83 ? -1.036 -2.200 3.163 1.00 96.12 83 ARG A O 1
ATOM 670 N N . LEU A 1 84 ? -0.798 -2.326 0.942 1.00 95.94 84 LEU A N 1
ATOM 671 C CA . LEU A 1 84 ? -2.236 -2.259 0.659 1.00 95.94 84 LEU A CA 1
ATOM 672 C C . LEU A 1 84 ? -3.006 -3.427 1.284 1.00 95.94 84 LEU A C 1
ATOM 674 O O . LEU A 1 84 ? -4.161 -3.257 1.667 1.00 95.94 84 LEU A O 1
ATOM 678 N N . THR A 1 85 ? -2.384 -4.601 1.393 1.00 95.19 85 THR A N 1
ATOM 679 C CA . THR A 1 85 ? -2.967 -5.766 2.074 1.00 95.19 85 THR A CA 1
ATOM 680 C C . THR A 1 85 ? -3.050 -5.529 3.580 1.00 95.19 85 THR A C 1
ATOM 682 O O . THR A 1 85 ? -4.104 -5.716 4.179 1.00 95.19 85 THR A O 1
ATOM 685 N N . GLU A 1 86 ? -1.973 -5.046 4.196 1.00 96.12 86 GLU A N 1
ATOM 686 C CA . GLU A 1 86 ? -1.946 -4.724 5.625 1.00 96.12 86 GLU A CA 1
ATOM 687 C C . GLU A 1 86 ? -2.928 -3.601 5.993 1.00 96.12 86 GLU A C 1
ATOM 689 O O . GLU A 1 86 ? -3.627 -3.692 7.002 1.00 96.12 86 GLU A O 1
ATOM 694 N N . MET A 1 87 ? -3.057 -2.581 5.139 1.00 96.06 87 MET A N 1
ATOM 695 C CA . MET A 1 87 ? -3.989 -1.459 5.311 1.00 96.06 87 MET A CA 1
ATOM 696 C C . MET A 1 87 ? -5.468 -1.876 5.346 1.00 96.06 87 MET A C 1
ATOM 698 O O . MET A 1 87 ? -6.314 -1.071 5.735 1.00 96.06 87 MET A O 1
ATOM 702 N N . GLN A 1 88 ? -5.800 -3.111 4.958 1.00 94.31 88 GLN A N 1
ATOM 703 C CA . GLN A 1 88 ? -7.154 -3.674 5.044 1.00 94.31 88 GLN A CA 1
ATOM 704 C C . GLN A 1 88 ? -7.436 -4.368 6.385 1.00 94.31 88 GLN A C 1
ATOM 706 O O . GLN A 1 88 ? -8.563 -4.794 6.627 1.00 94.31 88 GLN A O 1
ATOM 711 N N . 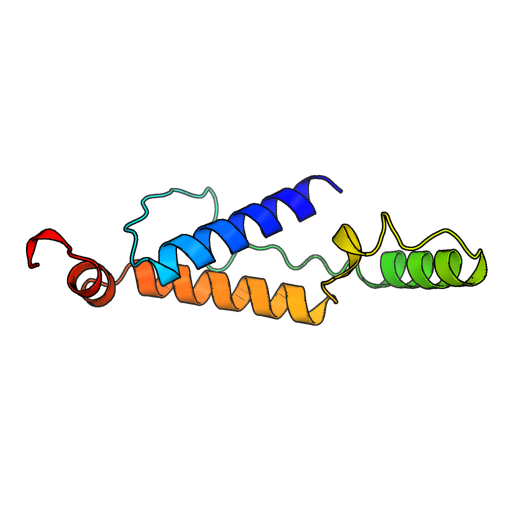THR A 1 89 ? -6.435 -4.505 7.255 1.00 95.25 89 THR A N 1
ATOM 712 C CA . THR A 1 89 ? -6.588 -5.178 8.548 1.00 95.25 89 THR A CA 1
ATOM 713 C C . THR A 1 89 ? -7.183 -4.251 9.608 1.00 95.25 89 THR A C 1
ATOM 715 O O . THR A 1 89 ? -6.900 -3.051 9.654 1.00 95.25 89 THR A O 1
ATOM 718 N N . GLU A 1 90 ? -7.962 -4.824 10.528 1.00 93.44 90 GLU A N 1
ATOM 719 C CA . GLU A 1 90 ? -8.500 -4.097 11.687 1.00 93.44 90 GLU A CA 1
ATOM 720 C C . GLU A 1 90 ? -7.383 -3.532 12.580 1.00 93.44 90 GLU A C 1
ATOM 722 O O . GLU A 1 90 ? -7.507 -2.434 13.132 1.00 93.44 90 GLU A O 1
ATOM 727 N N . GLN A 1 91 ? -6.262 -4.255 12.681 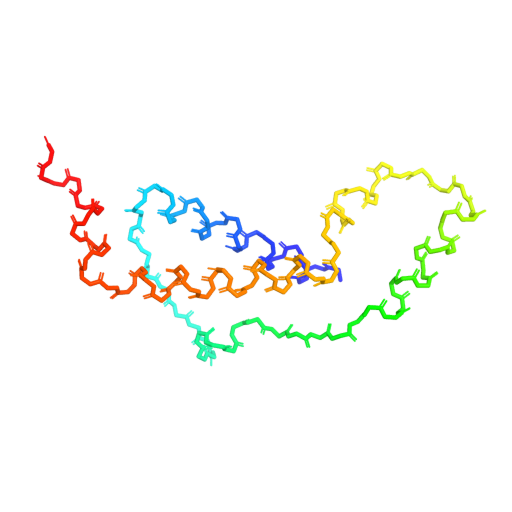1.00 93.19 91 GLN A N 1
ATOM 728 C CA . GLN A 1 91 ? -5.088 -3.814 13.426 1.00 93.19 91 GLN A CA 1
ATOM 729 C C . GLN A 1 91 ? -4.569 -2.477 12.886 1.00 93.19 91 GLN A C 1
ATOM 731 O O . GLN A 1 91 ? -4.457 -1.515 13.647 1.00 93.19 91 GLN A O 1
ATOM 736 N N . TYR A 1 92 ? -4.329 -2.384 11.575 1.00 94.44 92 TYR A N 1
ATOM 737 C CA . TYR A 1 92 ? -3.862 -1.149 10.947 1.00 94.44 92 TYR A CA 1
ATOM 738 C C . TYR A 1 92 ? -4.829 0.019 11.20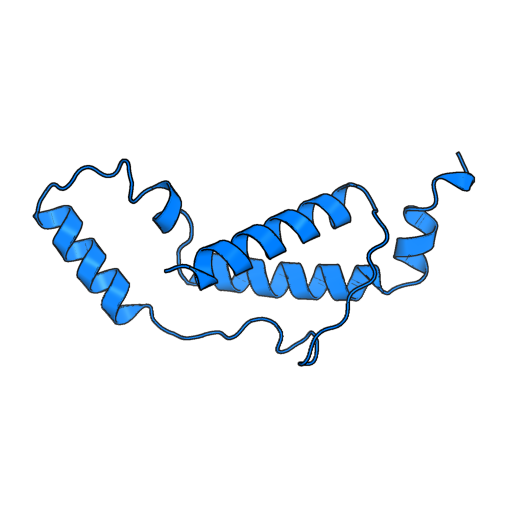1 1.00 94.44 92 TYR A C 1
ATOM 740 O O . TYR A 1 92 ? -4.410 1.145 11.485 1.00 94.44 92 TYR A O 1
ATOM 748 N N . TRP A 1 93 ? -6.139 -0.240 11.148 1.00 92.19 93 TRP A N 1
ATOM 749 C CA . TRP A 1 93 ? -7.157 0.787 11.385 1.00 92.19 93 TRP A CA 1
ATOM 750 C C . TRP A 1 93 ? -7.149 1.287 12.822 1.00 92.19 93 TRP A C 1
ATOM 752 O O . TRP A 1 93 ? -7.325 2.487 13.048 1.00 92.19 93 TRP A O 1
ATOM 762 N N . THR A 1 94 ? -6.950 0.381 13.774 1.00 91.62 94 THR A N 1
ATOM 763 C CA . THR A 1 94 ? -6.909 0.693 15.202 1.00 91.62 94 THR A CA 1
ATOM 764 C C . THR A 1 94 ? -5.655 1.483 15.560 1.00 91.62 94 THR A C 1
ATOM 766 O O . THR A 1 94 ? -5.751 2.462 16.296 1.00 91.62 94 THR A O 1
ATOM 769 N N . GLU A 1 95 ? -4.498 1.115 15.006 1.00 88.56 95 GLU A N 1
ATOM 770 C CA . GLU A 1 95 ? -3.234 1.842 15.198 1.00 88.56 95 GLU A CA 1
ATOM 771 C C . GLU A 1 95 ? -3.289 3.275 14.651 1.00 88.56 95 GLU A C 1
ATOM 773 O O . GLU A 1 95 ? -2.747 4.199 15.257 1.00 88.56 95 GLU A O 1
ATOM 778 N N . GLY A 1 96 ? -3.948 3.471 13.505 1.00 84.94 96 GLY A N 1
ATOM 779 C CA . GLY A 1 96 ? -4.121 4.785 12.882 1.00 84.94 96 GLY A CA 1
ATOM 780 C C . GLY A 1 96 ? -5.243 5.636 13.480 1.00 84.94 96 GLY A C 1
ATOM 781 O O . GLY A 1 96 ? -5.459 6.760 13.023 1.00 84.94 96 GLY A O 1
ATOM 782 N N . ASP A 1 97 ? -5.990 5.125 14.463 1.00 85.88 97 ASP A N 1
ATOM 783 C CA . ASP A 1 97 ? -7.130 5.831 15.040 1.00 85.88 97 ASP A CA 1
ATOM 784 C C . ASP A 1 97 ? -6.686 6.998 15.932 1.00 85.88 97 ASP A C 1
ATOM 786 O O . ASP A 1 97 ? -6.294 6.837 17.089 1.00 85.88 97 ASP A O 1
ATOM 790 N N . ARG A 1 98 ? -6.780 8.210 15.382 1.00 80.12 98 ARG A N 1
ATOM 791 C CA . ARG A 1 98 ? -6.408 9.449 16.075 1.00 80.12 98 ARG A CA 1
ATOM 792 C C . ARG A 1 98 ? -7.478 9.943 17.047 1.00 80.12 98 ARG A C 1
ATOM 794 O O . ARG A 1 98 ? -7.186 10.861 17.797 1.00 80.12 98 ARG A O 1
ATOM 801 N N . SER A 1 99 ? -8.675 9.347 17.067 1.00 79.06 99 SER A N 1
ATOM 802 C CA . SER A 1 99 ? -9.722 9.713 18.036 1.00 79.06 99 SER A CA 1
ATOM 803 C C . SER A 1 99 ? -9.387 9.296 19.473 1.00 79.06 99 SER A C 1
ATOM 805 O O . SER A 1 99 ? -9.998 9.791 20.416 1.00 79.06 99 SER A O 1
ATOM 807 N N . LYS A 1 100 ? -8.408 8.396 19.642 1.00 62.28 100 LYS A N 1
ATOM 808 C CA . LYS A 1 100 ? -7.950 7.874 20.937 1.00 62.28 100 LYS A CA 1
ATOM 809 C C . LYS A 1 100 ? -6.757 8.641 21.535 1.00 62.28 100 LYS A C 1
ATOM 811 O O . LYS A 1 100 ? -6.219 8.199 22.548 1.00 62.28 100 LYS A O 1
ATOM 816 N N . LYS A 1 101 ? -6.322 9.738 20.908 1.00 55.12 101 LYS A N 1
ATOM 817 C CA . LYS A 1 101 ? -5.266 10.641 21.396 1.00 55.12 101 LYS A CA 1
ATOM 818 C C . LYS A 1 101 ? -5.867 11.965 21.838 1.00 55.12 101 LYS A C 1
ATOM 820 O O . LYS A 1 101 ? -5.365 12.494 22.850 1.00 55.12 101 LYS A O 1
#

Organism: NCBI:txid89673

pLDDT: mean 77.12, std 17.33, range [42.69, 96.5]

Radius of gyration: 17.61 Å; chains: 1; bounding box: 40×25×49 Å

InterPro domains:
  IPR005654 ATPase, AFG1-like [PF03969] (3-46)
  IPR005654 ATPase, AFG1-like [PTHR12169] (1-99)